Protein AF-A0A1I1H4X3-F1 (afdb_monomer_lite)

Secondary structure (DSSP, 8-state):
-HHHHHHTSPP-S-HHHHHHHHHHHHHHHSBTT-STT-TTSSBSS---S-TTT-HHHHHHHHHHHHHHHHHH-TTB-GGG-EEEEETTEEEEEEEBTT-SSEEEEEEEE-TTS-EEEEEPPHHHHHHHHTT-

InterPro domains:
  IPR007048 IraD/Gp25-like [PF04965] (17-89)

Foldseek 3Di:
DVLVVVVPDDDDDDPVLVVVQSQLLVQAQDDACPDPVHNHGHDPDNDPQPCVPDVPSQVVSLVSSLVNCVPPPVQWDSVQWDWDDFPSWIKIWTDGVPDPDIWMWIWHQDPVSRTHTHGDDPVVVVVRVVVD

Sequence (132 aa):
MPLLDRLNQPQNPPPLVQDIALNLERVLNTRRGVVPQDAGLGLIHRPAVNLATDALMADELLQAIKTQIAHYEPRLLSQSLQLEVAGEDIWLTARFQGQRQPLHWQLSYQTDNYLSVLPGDSSRLEKVTQHV

pLDDT: mean 77.17, std 11.95, range [43.19, 89.88]

Radius of gyration: 14.36 Å; chains: 1; bounding box: 33×33×34 Å

Structure (mmCIF, N/CA/C/O backbone):
data_AF-A0A1I1H4X3-F1
#
_entry.id   AF-A0A1I1H4X3-F1
#
loop_
_atom_site.group_PDB
_atom_site.id
_atom_site.type_symbol
_atom_site.label_atom_id
_atom_site.label_alt_id
_atom_site.label_comp_id
_atom_site.label_asym_id
_atom_site.label_entity_id
_atom_site.label_seq_id
_atom_site.pdbx_PDB_ins_code
_atom_site.Cartn_x
_atom_site.Cartn_y
_atom_site.Cartn_z
_atom_site.occupancy
_atom_site.B_iso_or_equiv
_atom_site.auth_seq_id
_atom_site.auth_comp_id
_atom_site.auth_asym_id
_atom_site.auth_atom_id
_atom_site.pdbx_PDB_model_num
ATOM 1 N N . MET A 1 1 ? -12.053 -0.812 -16.100 1.00 49.41 1 MET A N 1
ATOM 2 C CA . MET A 1 1 ? -10.740 -0.447 -15.514 1.00 49.41 1 MET A CA 1
ATOM 3 C C . MET A 1 1 ? -11.041 -0.062 -14.076 1.00 49.41 1 MET A C 1
ATOM 5 O O . MET A 1 1 ? -11.641 0.989 -13.886 1.00 49.41 1 MET A O 1
ATOM 9 N N . PRO A 1 2 ? -10.660 -0.873 -13.081 1.00 63.53 2 PRO A N 1
ATOM 10 C CA . PRO A 1 2 ? -11.252 -0.820 -11.739 1.00 63.53 2 PRO A CA 1
ATOM 11 C C . PRO A 1 2 ? -11.081 0.525 -11.005 1.00 63.53 2 PRO A C 1
ATOM 13 O O . PRO A 1 2 ? -11.979 0.931 -10.272 1.00 63.53 2 PRO A O 1
ATOM 16 N N . LEU A 1 3 ? -9.988 1.263 -11.252 1.00 61.09 3 LEU A N 1
ATOM 17 C CA . LEU A 1 3 ? -9.761 2.601 -10.679 1.00 61.09 3 LEU A CA 1
ATOM 18 C C . LEU A 1 3 ? -10.751 3.658 -11.187 1.00 61.09 3 LEU A C 1
ATOM 20 O O . LEU A 1 3 ? -11.291 4.432 -10.398 1.00 61.09 3 LEU A O 1
ATOM 24 N N . LEU A 1 4 ? -11.000 3.692 -12.501 1.00 59.16 4 LEU A N 1
ATOM 25 C CA . LEU A 1 4 ? -11.920 4.659 -13.115 1.00 59.16 4 LEU A CA 1
ATOM 26 C C . LEU A 1 4 ? -13.363 4.408 -12.665 1.00 59.16 4 LEU A C 1
ATOM 28 O O . LEU A 1 4 ? -14.120 5.352 -12.452 1.00 59.16 4 LEU A O 1
ATOM 32 N N . ASP A 1 5 ? -13.706 3.138 -12.452 1.00 58.56 5 ASP A N 1
ATOM 33 C CA . ASP A 1 5 ? -15.032 2.717 -12.004 1.00 58.56 5 ASP A CA 1
ATOM 34 C C . ASP A 1 5 ? -15.317 3.135 -10.544 1.00 58.56 5 ASP A C 1
ATOM 36 O O . ASP A 1 5 ? -16.478 3.299 -10.173 1.00 58.56 5 ASP A O 1
ATOM 40 N N . ARG A 1 6 ? -14.281 3.370 -9.719 1.00 61.09 6 ARG A N 1
ATOM 41 C CA . ARG A 1 6 ? -14.408 3.839 -8.323 1.00 61.09 6 ARG A CA 1
ATOM 42 C C . ARG A 1 6 ? -14.469 5.357 -8.172 1.00 61.09 6 ARG A C 1
ATOM 44 O O . ARG A 1 6 ? -15.113 5.836 -7.243 1.00 61.09 6 ARG A O 1
ATOM 51 N N . LEU A 1 7 ? -13.855 6.118 -9.080 1.00 58.94 7 LEU A N 1
ATOM 52 C CA . LEU A 1 7 ? -13.908 7.589 -9.059 1.00 58.94 7 LEU A CA 1
ATOM 53 C C . LEU A 1 7 ? -15.331 8.140 -9.271 1.00 58.94 7 LEU A C 1
ATOM 55 O O . LEU A 1 7 ? -15.615 9.259 -8.856 1.00 58.94 7 LEU A O 1
ATOM 59 N N . ASN A 1 8 ? -16.222 7.348 -9.876 1.00 51.69 8 ASN A N 1
ATOM 60 C CA . ASN A 1 8 ? -17.603 7.729 -10.187 1.00 51.69 8 ASN A CA 1
ATOM 61 C C . ASN A 1 8 ? -18.653 7.190 -9.194 1.00 51.69 8 ASN A C 1
ATOM 63 O O . ASN A 1 8 ? -19.848 7.374 -9.426 1.00 51.69 8 ASN A O 1
ATOM 67 N N . GLN A 1 9 ? -18.255 6.511 -8.110 1.00 54.84 9 GLN A N 1
ATOM 68 C CA . GLN A 1 9 ? -19.211 5.965 -7.137 1.00 54.84 9 GLN A CA 1
ATOM 69 C C . GLN A 1 9 ? -19.542 6.971 -6.022 1.00 54.84 9 GLN A C 1
ATOM 71 O O . GLN A 1 9 ? -18.655 7.700 -5.571 1.00 54.84 9 GLN A O 1
ATOM 76 N N . PRO A 1 10 ? -20.804 7.014 -5.543 1.00 48.88 10 PRO A N 1
ATOM 77 C CA . PRO A 1 10 ? -21.182 7.835 -4.397 1.00 48.88 10 PRO A CA 1
ATOM 78 C C . PRO A 1 10 ? -20.376 7.409 -3.160 1.00 48.88 10 PRO A C 1
ATOM 80 O O . PRO A 1 10 ? -20.452 6.266 -2.710 1.00 48.88 10 PRO A O 1
ATOM 83 N N . GLN A 1 11 ? -19.560 8.332 -2.649 1.00 51.41 11 GLN A N 1
ATOM 84 C CA . GLN A 1 11 ? -18.592 8.081 -1.583 1.00 51.41 11 GLN A CA 1
ATOM 85 C C . GLN A 1 11 ? -19.297 7.933 -0.228 1.00 51.41 11 GLN A C 1
ATOM 87 O O . GLN A 1 11 ? -19.950 8.866 0.230 1.00 51.41 11 GLN A O 1
ATOM 92 N N . ASN A 1 12 ? -19.147 6.774 0.418 1.00 56.97 12 ASN A N 1
ATOM 93 C CA . ASN A 1 12 ? -19.590 6.531 1.798 1.00 56.97 12 ASN A CA 1
ATOM 94 C C . ASN A 1 12 ? -18.477 6.248 2.844 1.00 56.97 12 ASN A C 1
ATOM 96 O O . ASN A 1 12 ? -18.815 5.982 3.995 1.00 56.97 12 ASN A O 1
ATOM 100 N N . PRO A 1 13 ? -17.168 6.334 2.528 1.00 58.50 13 PRO A N 1
ATOM 101 C CA . PRO A 1 13 ? -16.123 6.584 3.524 1.00 58.50 13 PRO A CA 1
ATOM 102 C C . PRO A 1 13 ? -15.674 8.061 3.526 1.00 58.50 13 PRO A C 1
ATOM 104 O O . PRO A 1 13 ? -15.916 8.779 2.553 1.00 58.50 13 PRO A O 1
ATOM 107 N N . PRO A 1 14 ? -14.998 8.543 4.594 1.00 65.25 14 PRO A N 1
ATOM 108 C CA . PRO A 1 14 ? -14.448 9.896 4.618 1.00 65.25 14 PRO A CA 1
ATOM 109 C C . PRO A 1 14 ? -13.535 10.114 3.400 1.00 65.25 14 PRO A C 1
ATOM 111 O O . PRO A 1 14 ? -12.699 9.240 3.140 1.00 65.25 14 PRO A O 1
ATOM 114 N N . PRO A 1 15 ? -13.618 11.262 2.697 1.00 74.31 15 PRO A N 1
ATOM 115 C CA . PRO A 1 15 ? -12.864 11.508 1.461 1.00 74.31 15 PRO A CA 1
ATOM 116 C C . PRO A 1 15 ? -11.369 11.195 1.593 1.00 74.31 15 PRO A C 1
ATOM 118 O O . PRO A 1 15 ? -10.773 10.559 0.734 1.00 74.31 15 PRO A O 1
ATOM 121 N N . LEU A 1 16 ? -10.789 11.518 2.752 1.00 79.44 16 LEU A N 1
ATOM 122 C CA . LEU A 1 16 ? -9.392 11.248 3.079 1.00 79.44 16 LEU A CA 1
ATOM 123 C C . LEU A 1 16 ? -9.013 9.756 3.035 1.00 79.44 16 LEU A C 1
ATOM 125 O O . LEU A 1 16 ? -7.937 9.414 2.553 1.00 79.44 16 LEU A O 1
ATOM 129 N N . VAL A 1 17 ? -9.869 8.865 3.546 1.00 81.31 17 VAL A N 1
ATOM 130 C CA . VAL A 1 17 ? -9.592 7.417 3.585 1.00 81.31 17 VAL A CA 1
ATOM 131 C C . VAL A 1 17 ? -9.614 6.841 2.174 1.00 81.31 17 VAL A C 1
ATOM 133 O O . VAL A 1 17 ? -8.778 6.000 1.837 1.00 81.31 17 VAL A O 1
ATOM 136 N N . GLN A 1 18 ? -10.542 7.330 1.348 1.00 82.38 18 GLN A N 1
ATOM 137 C CA . GLN A 1 18 ? -10.664 6.958 -0.056 1.00 82.38 18 GLN A CA 1
ATOM 138 C C . GLN A 1 18 ? -9.478 7.477 -0.879 1.00 82.38 18 GLN A C 1
ATOM 140 O O . GLN A 1 18 ? -8.899 6.717 -1.652 1.00 82.38 18 GLN A O 1
ATOM 145 N N . ASP A 1 19 ? -9.079 8.733 -0.681 1.00 83.62 19 ASP A N 1
ATOM 146 C CA . ASP A 1 19 ? -7.948 9.346 -1.385 1.00 83.62 19 ASP A CA 1
ATOM 147 C C . ASP A 1 19 ? -6.639 8.608 -1.096 1.00 83.62 19 ASP A C 1
ATOM 149 O O . ASP A 1 19 ? -5.861 8.316 -2.006 1.00 83.62 19 ASP A O 1
ATOM 153 N N . ILE A 1 20 ? -6.406 8.266 0.174 1.00 84.31 20 ILE A N 1
ATOM 154 C CA . ILE A 1 20 ? -5.239 7.482 0.580 1.00 84.31 20 ILE A CA 1
ATOM 155 C C . ILE A 1 20 ? -5.311 6.076 -0.024 1.00 84.31 20 ILE A C 1
ATOM 157 O O . ILE A 1 20 ? -4.314 5.612 -0.568 1.00 84.31 20 ILE A O 1
ATOM 161 N N . ALA A 1 21 ? -6.478 5.421 -0.004 1.00 86.00 21 ALA A N 1
ATOM 162 C CA . ALA A 1 21 ? -6.656 4.106 -0.622 1.00 86.00 21 ALA A CA 1
ATOM 163 C C . ALA A 1 21 ? -6.289 4.126 -2.115 1.00 86.00 21 ALA A C 1
ATOM 165 O O . ALA A 1 21 ? -5.533 3.275 -2.575 1.00 86.00 21 ALA A O 1
ATOM 166 N N . LEU A 1 22 ? -6.753 5.137 -2.856 1.00 86.75 22 LEU A N 1
ATOM 167 C CA . LEU A 1 22 ? -6.431 5.309 -4.275 1.00 86.75 22 LEU A CA 1
ATOM 168 C C . LEU A 1 22 ? -4.936 5.562 -4.502 1.00 86.75 22 LEU A C 1
ATOM 170 O O . LEU A 1 22 ? -4.356 5.017 -5.443 1.00 86.75 22 LEU A O 1
ATOM 174 N N . ASN A 1 23 ? -4.294 6.367 -3.650 1.00 85.88 23 ASN A N 1
ATOM 175 C CA . ASN A 1 23 ? -2.858 6.613 -3.762 1.00 85.88 23 ASN A CA 1
ATOM 176 C C . ASN A 1 23 ? -2.049 5.337 -3.483 1.00 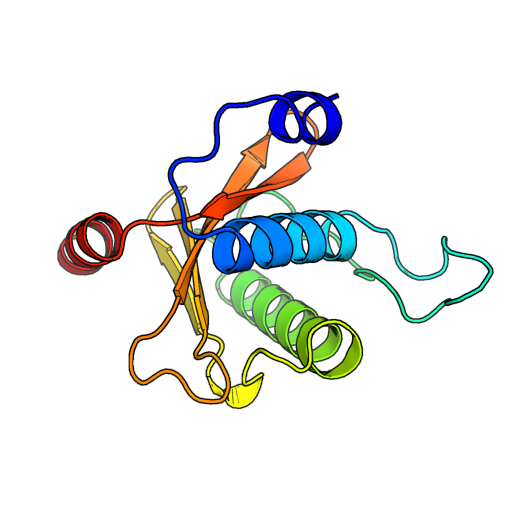85.88 23 ASN A C 1
ATOM 178 O O . ASN A 1 23 ? -1.140 5.017 -4.248 1.00 85.88 23 ASN A O 1
ATOM 182 N N . LEU A 1 24 ? -2.419 4.575 -2.449 1.00 85.81 24 LEU A N 1
ATOM 183 C CA . LEU A 1 24 ? -1.822 3.274 -2.144 1.00 85.81 24 LEU A CA 1
ATOM 184 C C . LEU A 1 24 ? -2.009 2.299 -3.305 1.00 85.81 24 LEU A C 1
ATOM 186 O O . LEU A 1 24 ? -1.034 1.738 -3.789 1.00 85.81 24 LEU A O 1
ATOM 190 N N . GLU A 1 25 ? -3.230 2.153 -3.817 1.00 88.56 25 GLU A N 1
ATOM 191 C CA . GLU A 1 25 ? -3.528 1.299 -4.969 1.00 88.56 25 GLU A CA 1
ATOM 192 C C . GLU A 1 25 ? -2.658 1.677 -6.178 1.00 88.56 25 GLU A C 1
ATOM 194 O O . GLU A 1 25 ? -2.037 0.814 -6.800 1.00 88.56 25 GLU A O 1
ATOM 199 N N . ARG A 1 26 ? -2.512 2.972 -6.471 1.00 87.50 26 ARG A N 1
ATOM 200 C CA . ARG A 1 26 ? -1.638 3.448 -7.549 1.00 87.50 26 ARG A CA 1
ATOM 201 C C . ARG A 1 26 ? -0.174 3.086 -7.304 1.00 87.50 26 ARG A C 1
ATOM 203 O O . ARG A 1 26 ? 0.471 2.542 -8.197 1.00 87.50 26 ARG A O 1
ATOM 210 N N . VAL A 1 27 ? 0.357 3.389 -6.123 1.00 86.44 27 VAL A N 1
ATOM 211 C CA . VAL A 1 27 ? 1.761 3.143 -5.763 1.00 86.44 27 VAL A CA 1
ATOM 212 C C . VAL A 1 27 ? 2.080 1.650 -5.826 1.00 86.44 27 VAL A C 1
ATOM 214 O O . VAL A 1 27 ? 3.047 1.258 -6.471 1.00 86.44 27 VAL A O 1
ATOM 217 N N . LEU A 1 28 ? 1.249 0.805 -5.216 1.00 85.12 28 LEU A N 1
ATOM 218 C CA . LEU A 1 28 ? 1.514 -0.630 -5.096 1.00 85.12 28 LEU A CA 1
ATOM 219 C C . LEU A 1 28 ? 1.394 -1.373 -6.429 1.00 85.12 28 LEU A C 1
ATOM 221 O O . LEU A 1 28 ? 2.111 -2.345 -6.660 1.00 85.12 28 LEU A O 1
ATOM 225 N N . ASN A 1 29 ? 0.546 -0.890 -7.339 1.00 86.25 29 ASN A N 1
ATOM 226 C CA . ASN A 1 29 ? 0.430 -1.460 -8.681 1.00 86.25 29 ASN A CA 1
ATOM 227 C C . ASN A 1 29 ? 1.415 -0.856 -9.694 1.00 86.25 29 ASN A C 1
ATOM 229 O O . ASN A 1 29 ? 1.570 -1.398 -10.792 1.00 86.25 29 ASN A O 1
ATOM 233 N N . THR A 1 30 ? 2.100 0.239 -9.355 1.00 88.12 30 THR A N 1
ATOM 234 C CA . THR A 1 30 ? 3.113 0.837 -10.230 1.00 88.12 30 THR A CA 1
ATOM 235 C C . THR A 1 30 ? 4.407 0.035 -10.146 1.00 88.12 30 THR A C 1
ATOM 237 O O . THR A 1 30 ? 4.947 -0.204 -9.066 1.00 88.12 30 THR A O 1
ATOM 240 N N . ARG A 1 31 ? 4.941 -0.369 -11.303 1.00 86.56 31 ARG A N 1
ATOM 241 C CA . ARG A 1 31 ? 6.266 -0.990 -11.374 1.00 86.56 31 ARG A CA 1
ATOM 242 C C . ARG A 1 31 ? 7.340 0.086 -11.228 1.00 86.56 31 ARG A C 1
ATOM 244 O O . ARG A 1 31 ? 7.350 1.055 -11.991 1.00 86.56 31 ARG A O 1
ATOM 251 N N . ARG A 1 32 ? 8.274 -0.123 -10.299 1.00 85.56 32 ARG A N 1
ATOM 252 C CA . ARG A 1 32 ? 9.379 0.814 -10.070 1.00 85.56 32 ARG A CA 1
ATOM 253 C C . ARG A 1 32 ? 10.202 1.058 -11.337 1.00 85.56 32 ARG A C 1
ATOM 255 O O . ARG A 1 32 ? 10.492 0.122 -12.082 1.00 85.56 32 ARG A O 1
ATOM 262 N N . GLY A 1 33 ? 10.569 2.319 -11.572 1.00 85.62 33 GLY A N 1
ATOM 263 C CA . GLY A 1 33 ? 11.355 2.751 -12.734 1.00 85.62 33 GLY A CA 1
ATOM 264 C C . GLY A 1 33 ? 10.555 2.976 -14.023 1.00 85.62 33 GLY A C 1
ATOM 265 O O . GLY A 1 33 ? 11.135 3.404 -15.015 1.00 85.62 33 GLY A O 1
ATOM 266 N N . VAL A 1 34 ? 9.241 2.715 -14.032 1.00 88.00 34 VAL A N 1
ATOM 267 C CA . VAL A 1 34 ? 8.389 2.945 -15.217 1.00 88.00 34 VAL A CA 1
ATOM 268 C C . VAL A 1 34 ? 7.951 4.405 -15.341 1.00 88.00 34 VAL A C 1
ATOM 270 O O . VAL A 1 34 ? 7.663 4.862 -16.444 1.00 88.00 34 VAL A O 1
ATOM 273 N N . VAL A 1 35 ? 7.910 5.153 -14.236 1.00 87.12 35 VAL A N 1
ATOM 274 C CA . VAL A 1 35 ? 7.510 6.564 -14.244 1.00 87.12 35 VAL A CA 1
ATOM 275 C C . VAL A 1 35 ? 8.727 7.437 -14.580 1.00 87.12 35 VAL A C 1
ATOM 277 O O . VAL A 1 35 ? 9.649 7.517 -13.772 1.00 87.12 35 VAL A O 1
ATOM 280 N N . PRO A 1 36 ? 8.765 8.119 -15.745 1.00 84.56 36 PRO A N 1
ATOM 281 C CA . PRO A 1 36 ? 9.981 8.797 -16.215 1.00 84.56 36 PRO A CA 1
ATOM 282 C C . PRO A 1 36 ? 10.436 9.955 -15.324 1.00 84.56 36 PRO A C 1
ATOM 284 O O . PRO A 1 36 ? 11.622 10.254 -15.247 1.00 84.56 36 PRO A O 1
ATOM 287 N N . GLN A 1 37 ? 9.482 10.619 -14.671 1.00 88.81 37 GLN A N 1
ATOM 288 C CA . GLN A 1 37 ? 9.744 11.757 -13.788 1.00 88.81 37 GLN A CA 1
ATOM 289 C C . GLN A 1 37 ? 10.132 11.319 -12.370 1.00 88.81 37 GLN A C 1
ATOM 291 O O . GLN A 1 37 ? 10.641 12.131 -11.606 1.00 88.81 37 GLN A O 1
ATOM 296 N N . ASP A 1 38 ? 9.898 10.050 -12.024 1.00 85.50 38 ASP A N 1
ATOM 297 C CA . ASP A 1 38 ? 10.185 9.507 -10.703 1.00 85.50 38 ASP A CA 1
ATOM 298 C C . ASP A 1 38 ? 10.461 7.997 -10.768 1.00 85.50 38 ASP A C 1
ATOM 300 O O . ASP A 1 38 ? 9.562 7.156 -10.707 1.00 85.50 38 ASP A O 1
ATOM 304 N N . ALA A 1 39 ? 11.743 7.648 -10.854 1.00 84.44 39 ALA A N 1
ATOM 305 C CA . ALA A 1 39 ? 12.183 6.257 -10.873 1.00 84.44 39 ALA A CA 1
ATOM 306 C C . ALA A 1 39 ? 12.044 5.547 -9.507 1.00 84.44 39 ALA A C 1
ATOM 308 O O . ALA A 1 39 ? 12.201 4.324 -9.432 1.00 84.44 39 ALA A O 1
ATOM 309 N N . GLY A 1 40 ? 11.789 6.290 -8.423 1.00 84.25 40 GLY A N 1
ATOM 310 C CA . GLY A 1 40 ? 11.595 5.760 -7.073 1.00 84.25 40 GLY A CA 1
ATOM 311 C C . GLY A 1 40 ? 10.188 5.217 -6.824 1.00 84.25 40 GLY A C 1
ATOM 312 O O . GLY A 1 40 ? 10.022 4.330 -5.980 1.00 84.25 40 GLY A O 1
ATOM 313 N N . LEU A 1 41 ? 9.208 5.702 -7.588 1.00 85.81 41 LEU A N 1
ATOM 314 C CA . LEU A 1 41 ? 7.800 5.382 -7.405 1.00 85.81 41 LEU A CA 1
ATOM 315 C C . LEU A 1 41 ? 7.491 3.930 -7.774 1.00 85.81 41 LEU A C 1
ATOM 317 O O . LEU A 1 41 ? 7.774 3.483 -8.887 1.00 85.81 41 LEU A O 1
ATOM 321 N N . GLY A 1 42 ? 6.824 3.233 -6.858 1.00 85.19 42 GLY A N 1
ATOM 322 C CA . GLY A 1 42 ? 6.292 1.895 -7.072 1.00 85.19 42 GLY A CA 1
ATOM 323 C C . GLY A 1 42 ? 7.138 0.770 -6.482 1.00 85.19 42 GLY A C 1
ATOM 324 O O . GLY A 1 42 ? 8.179 0.982 -5.855 1.00 85.19 42 GLY A O 1
ATOM 325 N N . LEU A 1 43 ? 6.672 -0.463 -6.675 1.00 82.88 43 LEU A N 1
ATOM 326 C CA . LEU A 1 43 ? 7.299 -1.660 -6.115 1.00 82.88 43 LEU A CA 1
ATOM 327 C C . LEU A 1 43 ? 8.261 -2.312 -7.117 1.00 82.88 43 LEU A C 1
ATOM 329 O O . LEU A 1 43 ? 8.000 -2.349 -8.323 1.00 82.88 43 LEU A O 1
ATOM 333 N N . ILE A 1 44 ? 9.390 -2.833 -6.615 1.00 76.69 44 ILE A N 1
ATOM 334 C CA . ILE A 1 44 ? 10.350 -3.604 -7.430 1.00 76.69 44 ILE A CA 1
ATOM 335 C C . ILE A 1 44 ? 9.758 -4.975 -7.768 1.00 76.69 44 ILE A C 1
ATOM 337 O O . ILE A 1 44 ? 9.740 -5.380 -8.931 1.00 76.69 44 ILE A O 1
ATOM 341 N N . HIS A 1 45 ? 9.235 -5.657 -6.751 1.00 69.06 45 HIS A N 1
ATOM 342 C CA . HIS A 1 45 ? 8.536 -6.926 -6.875 1.00 69.06 45 HIS A CA 1
ATOM 343 C C . HIS A 1 45 ? 7.078 -6.711 -6.487 1.00 69.06 45 HIS A C 1
ATOM 345 O O . HIS A 1 45 ? 6.793 -6.155 -5.429 1.00 69.06 45 HIS A O 1
ATOM 351 N N . ARG A 1 46 ? 6.155 -7.129 -7.358 1.00 68.00 46 ARG A N 1
ATOM 352 C CA . ARG A 1 46 ? 4.751 -7.285 -6.978 1.00 68.00 46 ARG A CA 1
ATOM 353 C C . ARG A 1 46 ? 4.648 -8.645 -6.292 1.00 68.00 46 ARG A C 1
ATOM 355 O O . ARG A 1 46 ? 4.922 -9.636 -6.974 1.00 68.00 46 ARG A O 1
ATOM 362 N N . PRO A 1 47 ? 4.344 -8.713 -4.988 1.00 62.44 47 PRO A N 1
ATOM 363 C CA . PRO A 1 47 ? 4.180 -10.000 -4.340 1.00 62.44 47 PRO A CA 1
ATOM 364 C C . PRO A 1 47 ? 3.044 -10.755 -5.032 1.00 62.44 47 PRO A C 1
ATOM 366 O O . PRO A 1 47 ? 1.992 -10.189 -5.326 1.00 62.44 47 PRO A O 1
ATOM 369 N N . ALA A 1 48 ? 3.298 -12.015 -5.376 1.00 62.16 48 ALA A N 1
ATOM 370 C CA . ALA A 1 48 ? 2.271 -12.902 -5.897 1.00 62.16 48 ALA A CA 1
ATOM 371 C C . ALA A 1 48 ? 1.349 -13.364 -4.755 1.00 62.16 48 ALA A C 1
ATOM 373 O O . ALA A 1 48 ? 1.712 -13.301 -3.583 1.00 62.16 48 ALA A O 1
ATOM 374 N N . VAL A 1 49 ? 0.165 -13.840 -5.139 1.00 58.38 49 VAL A N 1
ATOM 375 C CA . VAL A 1 49 ? -1.099 -14.025 -4.392 1.00 58.38 49 VAL A CA 1
ATOM 376 C C . VAL A 1 49 ? -1.037 -14.826 -3.067 1.00 58.38 49 VAL A C 1
ATOM 378 O O . VAL A 1 49 ? -2.041 -14.926 -2.379 1.00 58.38 49 VAL A O 1
ATOM 381 N N . ASN A 1 50 ? 0.114 -15.327 -2.613 1.00 64.75 50 ASN A N 1
ATOM 382 C CA . ASN A 1 50 ? 0.208 -16.247 -1.468 1.00 64.75 50 ASN A CA 1
ATOM 383 C C . ASN A 1 50 ? 0.796 -15.639 -0.179 1.00 64.75 50 ASN A C 1
ATOM 385 O O . ASN A 1 50 ? 1.571 -16.282 0.530 1.00 64.75 50 ASN A O 1
ATOM 389 N N . LEU A 1 51 ? 0.384 -14.415 0.168 1.00 68.12 51 LEU A N 1
ATOM 390 C CA . LEU A 1 51 ? 0.797 -13.762 1.423 1.00 68.12 51 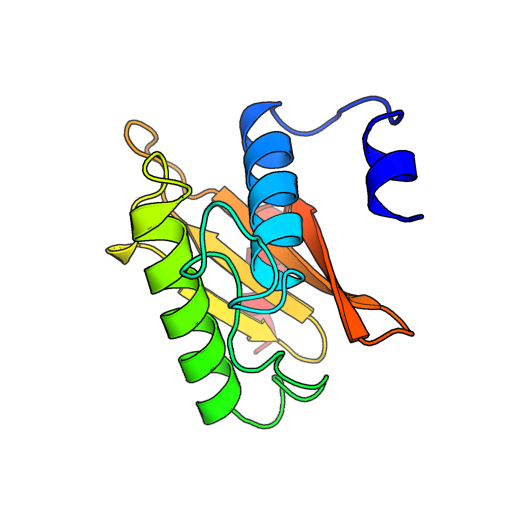LEU A CA 1
ATOM 391 C C . LEU A 1 51 ? 0.348 -14.524 2.684 1.00 68.12 51 LEU A C 1
ATOM 393 O O . LEU A 1 51 ? 0.988 -14.415 3.721 1.00 68.12 51 LEU A O 1
ATOM 397 N N . ALA A 1 52 ? -0.721 -15.320 2.592 1.00 64.69 52 ALA A N 1
ATOM 398 C CA . ALA A 1 52 ? -1.238 -16.132 3.697 1.00 64.69 52 ALA A CA 1
ATOM 399 C C . ALA A 1 52 ? -0.291 -17.263 4.122 1.00 64.69 52 ALA A C 1
ATOM 401 O O . ALA A 1 52 ? -0.279 -17.678 5.278 1.00 64.69 52 ALA A O 1
ATOM 402 N N . THR A 1 53 ? 0.489 -17.782 3.174 1.00 67.69 53 THR A N 1
ATOM 403 C CA . THR A 1 53 ? 1.390 -18.922 3.384 1.00 67.69 53 THR A CA 1
ATOM 404 C C . THR A 1 53 ? 2.847 -18.510 3.553 1.00 67.69 53 THR A C 1
ATOM 406 O O . THR A 1 53 ? 3.648 -19.316 4.020 1.00 67.69 53 THR A O 1
ATOM 409 N N . ASP A 1 54 ? 3.196 -17.279 3.175 1.00 76.38 54 ASP A N 1
ATOM 410 C CA . ASP A 1 54 ? 4.566 -16.774 3.196 1.00 76.38 54 ASP A CA 1
ATOM 411 C C . ASP A 1 54 ? 4.660 -15.481 4.019 1.00 76.38 54 ASP A C 1
ATOM 413 O O . ASP A 1 54 ? 4.484 -14.364 3.524 1.00 76.38 54 ASP A O 1
ATOM 417 N N . ALA A 1 55 ? 4.950 -15.654 5.311 1.00 75.44 55 ALA A N 1
ATO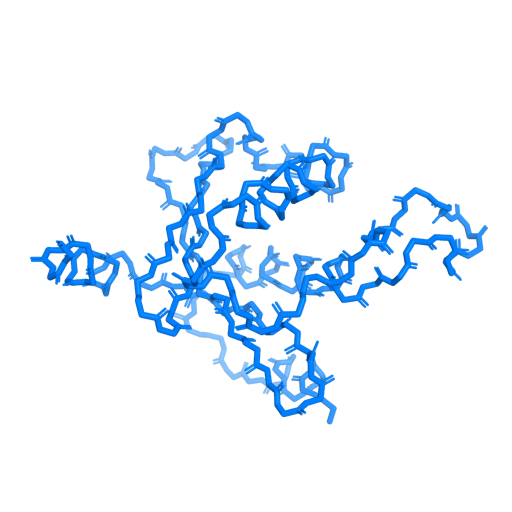M 418 C CA . ALA A 1 55 ? 5.131 -14.551 6.249 1.00 75.44 55 ALA A CA 1
ATOM 419 C C . ALA A 1 55 ? 6.305 -13.633 5.863 1.00 75.44 55 ALA A C 1
ATOM 421 O O . ALA A 1 55 ? 6.252 -12.431 6.118 1.00 75.44 55 ALA A O 1
ATOM 422 N N . LEU A 1 56 ? 7.342 -14.171 5.208 1.00 79.19 56 LEU A N 1
ATOM 423 C CA . LEU A 1 56 ? 8.492 -13.384 4.771 1.00 79.19 56 LEU A CA 1
ATOM 424 C C . LEU A 1 56 ? 8.094 -12.443 3.626 1.00 79.19 56 LEU A C 1
ATOM 426 O O . LEU A 1 56 ? 8.442 -11.264 3.654 1.00 79.19 56 LEU A O 1
ATOM 430 N N . MET A 1 57 ? 7.278 -12.913 2.677 1.00 79.94 57 MET A N 1
ATOM 431 C CA . MET A 1 57 ? 6.710 -12.051 1.632 1.00 79.94 57 MET A CA 1
ATOM 432 C C . MET A 1 57 ? 5.763 -10.979 2.191 1.00 79.94 57 MET A C 1
ATOM 434 O O . MET A 1 57 ? 5.733 -9.860 1.671 1.00 79.94 57 MET A O 1
ATOM 438 N N . ALA A 1 58 ? 4.992 -11.291 3.236 1.00 79.62 58 ALA A N 1
ATOM 439 C CA . ALA A 1 58 ? 4.133 -10.312 3.905 1.00 79.62 58 ALA A CA 1
ATOM 440 C C . ALA A 1 58 ? 4.956 -9.191 4.565 1.00 79.62 58 ALA A C 1
ATOM 442 O O . ALA A 1 58 ? 4.639 -8.008 4.397 1.00 79.62 58 ALA A O 1
ATOM 443 N N . ASP A 1 59 ? 6.056 -9.543 5.233 1.00 82.69 59 ASP A N 1
ATOM 444 C CA . ASP A 1 59 ? 6.987 -8.575 5.814 1.00 82.69 59 ASP A CA 1
ATOM 445 C C . ASP A 1 59 ? 7.689 -7.731 4.743 1.00 82.69 59 ASP A C 1
ATOM 447 O O . ASP A 1 59 ? 7.780 -6.507 4.880 1.00 82.69 59 ASP A O 1
ATOM 451 N N . GLU A 1 60 ? 8.138 -8.341 3.644 1.00 83.06 60 GLU A N 1
ATOM 452 C CA . GLU A 1 60 ? 8.727 -7.616 2.513 1.00 83.06 60 GLU A CA 1
ATOM 453 C C . GLU A 1 60 ? 7.740 -6.612 1.905 1.00 83.06 60 GLU A C 1
ATOM 455 O O . GLU A 1 60 ? 8.102 -5.456 1.654 1.00 83.06 60 GLU A O 1
ATOM 460 N N . LEU A 1 61 ? 6.477 -7.014 1.721 1.00 83.31 61 LEU A N 1
ATOM 461 C CA . LEU A 1 61 ? 5.424 -6.119 1.252 1.00 83.31 61 LEU A CA 1
ATOM 462 C C . LEU A 1 61 ? 5.210 -4.962 2.232 1.00 83.31 61 LEU A C 1
ATOM 464 O O . LEU A 1 61 ? 5.164 -3.807 1.806 1.00 83.31 61 LEU A O 1
ATOM 468 N N . LEU A 1 62 ? 5.121 -5.238 3.535 1.00 87.50 62 LEU A N 1
ATOM 469 C CA . LEU A 1 62 ? 4.969 -4.202 4.556 1.00 87.50 62 LEU A CA 1
ATOM 470 C C . LEU A 1 62 ? 6.146 -3.217 4.540 1.00 87.50 62 LEU A C 1
ATOM 472 O O . LEU A 1 62 ? 5.928 -2.007 4.621 1.00 87.50 62 LEU A O 1
ATOM 476 N N . GLN A 1 63 ? 7.385 -3.6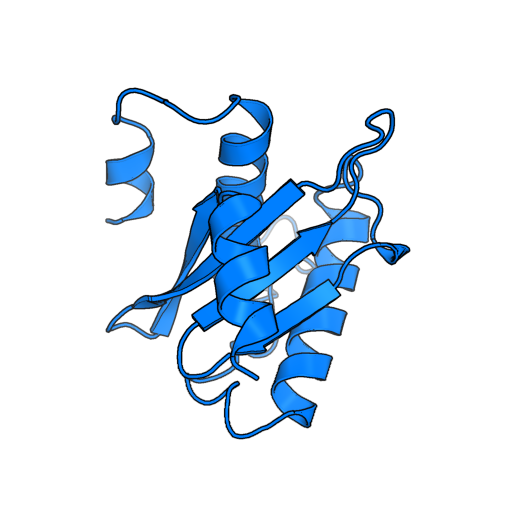92 4.403 1.00 86.50 63 GLN A N 1
ATOM 477 C CA . GLN A 1 63 ? 8.563 -2.821 4.309 1.00 86.50 63 GLN A CA 1
ATOM 478 C C . GLN A 1 63 ? 8.556 -1.972 3.037 1.00 86.50 63 GLN A C 1
ATOM 480 O O . GLN A 1 63 ? 8.890 -0.781 3.068 1.00 86.50 63 GLN A O 1
ATOM 485 N N . ALA A 1 64 ? 8.122 -2.546 1.917 1.00 84.12 64 ALA A N 1
ATOM 486 C CA . ALA A 1 64 ? 8.011 -1.811 0.670 1.00 84.12 64 ALA A CA 1
ATOM 487 C C . ALA A 1 64 ? 6.903 -0.744 0.746 1.00 84.12 64 ALA A C 1
ATOM 489 O O . ALA A 1 64 ? 7.144 0.411 0.390 1.00 84.12 64 ALA A O 1
ATOM 490 N N . ILE A 1 65 ? 5.739 -1.086 1.311 1.00 86.56 65 ILE A N 1
ATOM 491 C CA . ILE A 1 65 ? 4.646 -0.150 1.612 1.00 86.56 65 ILE A CA 1
ATOM 492 C C . ILE A 1 65 ? 5.146 0.978 2.524 1.00 86.56 65 ILE A C 1
ATOM 494 O O . ILE A 1 65 ? 4.950 2.148 2.206 1.00 86.56 65 ILE A O 1
ATOM 498 N N . LYS A 1 66 ? 5.835 0.654 3.627 1.00 89.38 66 LYS A N 1
ATOM 499 C CA . LYS A 1 66 ? 6.407 1.636 4.567 1.00 89.38 66 LYS A CA 1
ATOM 500 C C . LYS A 1 66 ? 7.330 2.624 3.872 1.00 89.38 66 LYS A C 1
ATOM 502 O O . LYS A 1 66 ? 7.202 3.829 4.083 1.00 89.38 66 LYS A O 1
ATOM 507 N N . THR A 1 67 ? 8.227 2.114 3.033 1.00 87.38 67 THR A N 1
ATOM 508 C CA . THR A 1 67 ? 9.172 2.933 2.265 1.00 87.38 67 THR A CA 1
ATOM 509 C C . THR A 1 67 ? 8.438 3.898 1.340 1.00 87.38 67 THR A C 1
ATOM 511 O O . THR A 1 67 ? 8.738 5.090 1.323 1.00 87.38 67 THR A O 1
ATOM 514 N N . GLN A 1 68 ? 7.448 3.398 0.600 1.00 86.31 68 GLN A N 1
ATOM 515 C CA . GLN A 1 68 ? 6.693 4.217 -0.339 1.00 86.31 68 GLN A CA 1
ATOM 516 C C . GLN A 1 68 ? 5.806 5.244 0.378 1.00 86.31 68 GLN A C 1
ATOM 518 O O . GLN A 1 68 ? 5.788 6.404 -0.014 1.00 86.31 68 GLN A O 1
ATOM 523 N N . ILE A 1 69 ? 5.125 4.865 1.462 1.00 85.62 69 ILE A N 1
ATOM 524 C CA . ILE A 1 69 ? 4.286 5.781 2.250 1.00 85.62 69 ILE A CA 1
ATOM 525 C C . ILE A 1 69 ? 5.123 6.895 2.875 1.00 85.62 69 ILE A C 1
ATOM 527 O O . ILE A 1 69 ? 4.729 8.056 2.815 1.00 85.62 69 ILE A O 1
ATOM 531 N N . ALA A 1 70 ? 6.300 6.571 3.419 1.00 86.50 70 ALA A N 1
ATOM 532 C CA . ALA A 1 70 ? 7.191 7.574 3.995 1.00 86.50 70 ALA A CA 1
ATOM 533 C C . ALA A 1 70 ? 7.585 8.673 2.988 1.00 86.50 70 ALA A C 1
ATOM 535 O O . ALA A 1 70 ? 7.864 9.795 3.403 1.00 86.50 70 ALA A O 1
ATOM 536 N N . HIS A 1 71 ? 7.602 8.358 1.689 1.00 86.06 71 HIS A N 1
ATOM 537 C CA . HIS A 1 71 ? 7.982 9.292 0.630 1.00 86.06 71 HIS A CA 1
ATOM 538 C C . HIS A 1 71 ? 6.779 9.958 -0.058 1.00 86.06 71 HIS A C 1
ATOM 540 O O . HIS A 1 71 ? 6.802 11.158 -0.319 1.00 86.06 71 HIS A O 1
ATOM 546 N N . TYR A 1 72 ? 5.723 9.191 -0.339 1.00 85.94 72 TYR A N 1
ATOM 547 C CA . TYR A 1 72 ? 4.619 9.591 -1.220 1.00 85.94 72 TYR A CA 1
ATOM 548 C C . TYR A 1 72 ? 3.286 9.818 -0.503 1.00 85.94 72 TYR A C 1
ATOM 550 O O . TYR A 1 72 ? 2.324 10.255 -1.135 1.00 85.94 72 TYR A O 1
ATOM 558 N N . GLU A 1 73 ? 3.206 9.529 0.797 1.00 86.00 73 GLU A N 1
ATOM 559 C CA . GLU A 1 73 ? 2.000 9.722 1.603 1.00 86.00 73 GLU A CA 1
ATOM 560 C C . GLU A 1 73 ? 2.353 10.156 3.047 1.00 86.00 73 GLU A C 1
ATOM 562 O O . GLU A 1 73 ? 2.046 9.454 4.013 1.00 86.00 73 GLU A O 1
ATOM 567 N N . PRO A 1 74 ? 2.997 11.331 3.230 1.00 83.94 74 PRO A N 1
ATOM 568 C CA . PRO A 1 74 ? 3.552 11.774 4.519 1.00 83.94 74 PRO A CA 1
ATOM 569 C C . PRO A 1 74 ? 2.491 12.057 5.590 1.00 83.94 74 PRO A C 1
ATOM 571 O O . PRO A 1 74 ? 2.816 12.238 6.764 1.00 83.94 74 PRO A O 1
ATOM 574 N N . ARG A 1 75 ? 1.213 12.105 5.198 1.00 86.31 75 ARG A N 1
ATOM 575 C CA . ARG A 1 75 ? 0.091 12.258 6.126 1.00 86.31 75 ARG A CA 1
ATOM 576 C C . ARG A 1 75 ? -0.080 11.023 7.023 1.00 86.31 75 ARG A C 1
ATOM 578 O O . ARG A 1 75 ? -0.622 11.130 8.125 1.00 86.31 75 ARG A O 1
ATOM 585 N N . LEU A 1 76 ? 0.388 9.858 6.567 1.00 85.81 76 LEU A N 1
ATOM 586 C CA . LEU A 1 76 ? 0.423 8.629 7.350 1.00 85.81 76 LEU A CA 1
ATOM 587 C C . LEU A 1 76 ? 1.733 8.506 8.126 1.00 85.81 76 LEU A C 1
ATOM 589 O O . LEU A 1 76 ? 2.826 8.739 7.613 1.00 85.81 76 LEU A O 1
ATOM 593 N N . LEU A 1 77 ? 1.630 8.058 9.374 1.00 85.88 77 LEU A N 1
ATOM 594 C CA . LEU A 1 77 ? 2.791 7.725 10.186 1.00 85.88 77 LEU A CA 1
ATOM 595 C C . LEU A 1 77 ? 3.338 6.365 9.747 1.00 85.88 77 LEU A C 1
ATOM 597 O O . LEU A 1 77 ? 2.812 5.324 10.142 1.00 85.88 77 LEU A O 1
ATOM 601 N N . SER A 1 78 ? 4.421 6.359 8.970 1.00 82.31 78 SER A N 1
ATOM 602 C CA . SER A 1 78 ? 5.003 5.126 8.418 1.00 82.31 78 SER A CA 1
ATOM 603 C C . SER A 1 78 ? 5.376 4.085 9.488 1.00 82.31 78 SER A C 1
ATOM 605 O O . SER A 1 78 ? 5.200 2.885 9.295 1.00 82.31 78 SER A O 1
ATOM 607 N N . GLN A 1 79 ? 5.819 4.532 10.665 1.00 83.19 79 GLN A N 1
ATOM 608 C CA . GLN A 1 79 ? 6.147 3.655 11.798 1.00 83.19 79 GLN A CA 1
ATOM 609 C C . GLN A 1 79 ? 4.925 2.942 12.393 1.00 83.19 79 GLN A C 1
ATOM 611 O O . GLN A 1 79 ? 5.073 1.913 13.043 1.00 83.19 79 GLN A O 1
ATOM 616 N N . SER A 1 80 ? 3.725 3.478 12.169 1.00 86.69 80 SER A N 1
ATOM 617 C CA . SER A 1 80 ? 2.473 2.903 12.664 1.00 86.69 80 SER A CA 1
ATOM 618 C C . SER A 1 80 ? 1.828 1.903 11.704 1.00 86.69 80 SER A C 1
ATOM 620 O O . SER A 1 80 ? 0.781 1.357 12.033 1.00 86.69 80 SER A O 1
ATOM 622 N N . LEU A 1 81 ? 2.427 1.681 10.527 1.00 88.62 81 LEU A N 1
ATOM 623 C CA . LEU A 1 81 ? 1.923 0.722 9.551 1.00 88.62 81 LEU A CA 1
ATOM 624 C C . LEU A 1 81 ? 2.058 -0.707 10.069 1.00 88.62 81 LEU A C 1
ATOM 626 O O . LEU 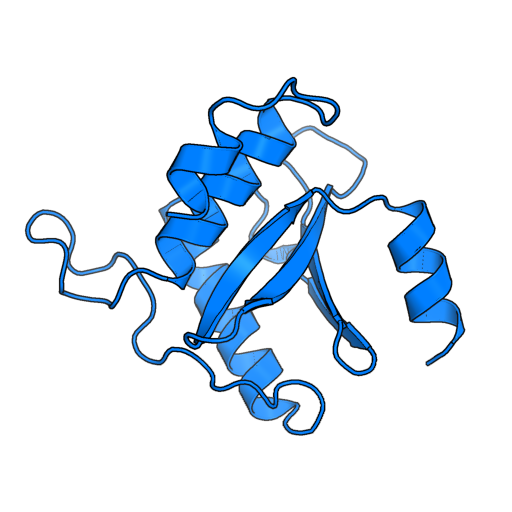A 1 81 ? 3.162 -1.157 10.406 1.00 88.62 81 LEU A O 1
ATOM 630 N N . GLN A 1 82 ? 0.937 -1.412 10.047 1.00 89.62 82 GLN A N 1
ATOM 631 C CA . GLN A 1 82 ? 0.811 -2.825 10.366 1.00 89.62 82 GLN A CA 1
ATOM 632 C C . GLN A 1 82 ? 0.086 -3.521 9.220 1.00 89.62 82 GLN A C 1
ATOM 634 O O . GLN A 1 82 ? -0.885 -2.981 8.689 1.00 89.62 82 GLN A O 1
ATOM 639 N N . LEU A 1 83 ? 0.589 -4.689 8.833 1.00 87.81 83 LEU A N 1
ATOM 640 C CA . LEU A 1 83 ? -0.048 -5.577 7.871 1.00 87.81 83 LEU A CA 1
ATOM 641 C C . LEU A 1 83 ? -0.498 -6.819 8.633 1.00 87.81 83 LEU A C 1
ATOM 643 O O . LEU A 1 83 ? 0.311 -7.438 9.321 1.00 87.81 83 LEU A O 1
ATOM 647 N N . GLU A 1 84 ? -1.766 -7.166 8.509 1.00 86.75 84 GLU A N 1
ATOM 648 C CA . GLU A 1 84 ? -2.350 -8.367 9.088 1.00 86.75 84 GLU A CA 1
ATOM 649 C C . GLU A 1 84 ? -2.878 -9.233 7.952 1.00 86.75 84 GLU A C 1
ATOM 651 O O . GLU A 1 84 ? -3.511 -8.735 7.022 1.00 86.75 84 GLU A O 1
ATOM 656 N N . VAL A 1 85 ? -2.593 -10.529 8.005 1.00 83.25 85 VAL A N 1
ATOM 657 C CA . VAL A 1 85 ? -3.043 -11.490 6.997 1.00 83.25 85 VAL A CA 1
ATOM 658 C C . VAL A 1 85 ? -3.880 -12.543 7.704 1.00 83.25 85 VAL A C 1
ATOM 660 O O . VAL A 1 85 ? -3.411 -13.169 8.652 1.00 83.25 85 VAL A O 1
ATOM 663 N N . ALA A 1 86 ? -5.121 -12.721 7.262 1.00 77.25 86 ALA A N 1
ATOM 664 C CA . ALA A 1 86 ? -6.074 -13.648 7.853 1.00 77.25 86 ALA A CA 1
ATOM 665 C C . ALA A 1 86 ? -6.798 -14.418 6.744 1.00 77.25 86 ALA A C 1
ATOM 667 O O . ALA A 1 86 ? -7.722 -13.915 6.104 1.00 77.25 86 ALA A O 1
ATOM 668 N N . GLY A 1 87 ? -6.354 -15.650 6.491 1.00 77.00 87 GLY A N 1
ATOM 669 C CA . GLY A 1 87 ? -6.810 -16.410 5.329 1.00 77.00 87 GLY A CA 1
ATOM 670 C C . GLY A 1 87 ? -6.433 -15.689 4.034 1.00 77.00 87 GLY A C 1
ATOM 671 O O . GLY A 1 87 ? -5.268 -15.367 3.831 1.00 77.00 87 GLY A O 1
ATOM 672 N N . GLU A 1 88 ? -7.410 -15.424 3.169 1.00 73.38 88 GLU A N 1
ATOM 673 C CA . GLU A 1 88 ? -7.202 -14.696 1.905 1.00 73.38 88 GLU A CA 1
ATOM 674 C C . GLU A 1 88 ? -7.264 -13.167 2.067 1.00 73.38 88 GLU A C 1
ATOM 676 O O . GLU A 1 88 ? -6.909 -12.430 1.144 1.00 73.38 88 GLU A O 1
ATOM 681 N N . ASP A 1 89 ? -7.697 -12.680 3.233 1.00 76.56 89 ASP A N 1
ATOM 682 C CA . ASP A 1 89 ? -7.843 -11.255 3.499 1.00 76.56 89 ASP A CA 1
ATOM 683 C C . ASP A 1 89 ? -6.544 -10.650 4.032 1.00 76.56 89 ASP A C 1
ATOM 685 O O . ASP A 1 89 ? -5.947 -11.131 4.999 1.00 76.56 89 ASP A O 1
ATOM 689 N N . ILE A 1 90 ? -6.132 -9.538 3.425 1.00 83.81 90 ILE A N 1
ATOM 690 C CA . ILE A 1 90 ? -4.970 -8.760 3.849 1.00 83.81 90 ILE A CA 1
ATOM 691 C C . ILE A 1 90 ? -5.466 -7.398 4.319 1.00 83.81 90 ILE A C 1
ATOM 693 O O . ILE A 1 90 ? -6.173 -6.694 3.600 1.00 83.81 90 ILE A O 1
ATOM 697 N N . TRP A 1 91 ? -5.074 -7.003 5.519 1.00 87.94 91 TRP A N 1
ATOM 698 C CA . TRP A 1 91 ? -5.473 -5.752 6.139 1.00 87.94 91 TRP A CA 1
ATOM 699 C C . TRP A 1 91 ? -4.254 -4.884 6.404 1.00 87.94 91 TRP A C 1
ATOM 701 O O . TRP A 1 91 ? -3.249 -5.340 6.939 1.00 87.94 91 TRP A O 1
ATOM 711 N N . LEU A 1 92 ? -4.346 -3.610 6.036 1.00 89.25 92 LEU A N 1
ATOM 712 C CA . LEU A 1 92 ? -3.346 -2.598 6.339 1.00 89.25 92 LEU A CA 1
ATOM 713 C C . LEU A 1 92 ? -3.943 -1.591 7.307 1.00 89.25 92 LEU A C 1
ATOM 715 O O . LEU A 1 92 ? -4.963 -0.965 7.019 1.00 89.25 92 LEU A O 1
ATOM 719 N N . THR A 1 93 ? -3.261 -1.391 8.424 1.00 89.88 93 THR A N 1
ATOM 720 C CA . THR A 1 93 ? -3.637 -0.416 9.442 1.00 89.88 93 THR A CA 1
ATOM 721 C C . THR A 1 93 ? -2.548 0.641 9.548 1.00 89.88 93 THR A C 1
ATOM 723 O O . THR A 1 93 ? -1.365 0.311 9.598 1.00 89.88 93 THR A O 1
ATOM 726 N N . ALA A 1 94 ? -2.925 1.920 9.584 1.00 89.88 94 ALA A N 1
ATOM 727 C CA . ALA A 1 94 ? -1.984 3.016 9.808 1.00 89.88 94 ALA A CA 1
ATOM 728 C C . ALA A 1 94 ? -2.624 4.163 10.589 1.00 89.88 94 ALA A C 1
ATOM 730 O O . ALA A 1 94 ? -3.822 4.418 10.496 1.00 89.88 94 ALA A O 1
ATOM 731 N N . ARG A 1 95 ? -1.815 4.914 11.337 1.00 88.00 95 ARG A N 1
ATOM 732 C CA . ARG A 1 95 ? -2.249 6.133 12.027 1.00 88.00 95 ARG A CA 1
ATOM 733 C C . ARG A 1 95 ? -1.991 7.358 11.164 1.00 88.00 95 ARG A C 1
ATOM 735 O O . ARG A 1 95 ? -0.943 7.490 10.533 1.00 88.00 95 ARG A O 1
ATOM 742 N N . PHE A 1 96 ? -2.940 8.282 11.199 1.00 85.94 96 PHE A N 1
ATOM 743 C CA . PHE A 1 96 ? -2.854 9.562 10.513 1.00 85.94 96 PHE A CA 1
ATOM 744 C C . PHE A 1 96 ? -2.273 10.642 11.438 1.00 85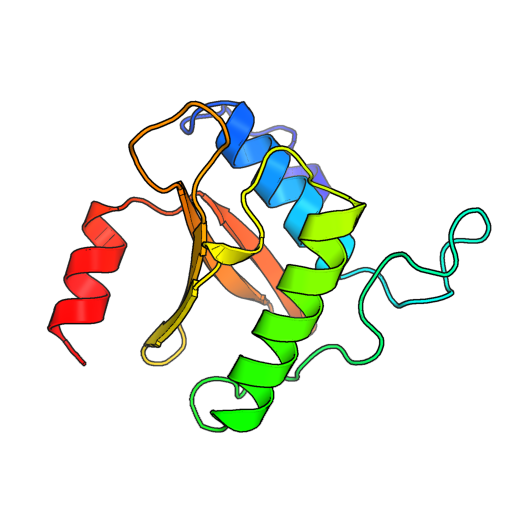.94 96 PHE A C 1
ATOM 746 O O . PHE A 1 96 ? -2.594 10.685 12.630 1.00 85.94 96 PHE A O 1
ATOM 753 N N . GLN A 1 97 ? -1.434 11.536 10.906 1.00 79.44 97 GLN A N 1
ATOM 754 C CA . GLN A 1 97 ? -0.922 12.674 11.673 1.00 79.44 97 GLN A CA 1
ATOM 755 C C . GLN A 1 97 ? -2.076 13.572 12.139 1.00 79.44 97 GLN A C 1
ATOM 757 O O . GLN A 1 97 ? -2.784 14.174 11.340 1.00 79.44 97 GLN A O 1
ATOM 762 N N . GLY A 1 98 ? -2.270 13.671 13.455 1.00 75.19 98 GLY A N 1
ATOM 763 C CA . GLY A 1 98 ? -3.315 14.510 14.048 1.00 75.19 98 GLY A CA 1
ATOM 764 C C . GLY A 1 98 ? -4.659 13.814 14.293 1.00 75.19 98 GLY A C 1
ATOM 765 O O . GLY A 1 98 ? -5.555 14.445 14.848 1.00 75.19 98 GLY A O 1
ATOM 766 N N . GLN A 1 99 ? -4.806 12.521 13.975 1.00 74.88 99 GLN A N 1
ATOM 767 C CA . GLN A 1 99 ? -5.963 11.723 14.401 1.00 74.88 99 GLN A CA 1
ATOM 768 C C . GLN A 1 99 ? -5.563 10.675 15.441 1.00 74.88 99 GLN A C 1
ATOM 770 O O . GLN A 1 99 ? -4.496 10.066 15.381 1.00 74.88 99 GLN A O 1
ATOM 775 N N . ARG A 1 100 ? -6.439 10.460 16.431 1.00 72.06 100 ARG A N 1
ATOM 776 C CA . ARG A 1 100 ? -6.207 9.455 17.480 1.00 72.06 100 ARG A CA 1
ATOM 777 C C . ARG A 1 100 ? -6.459 8.034 16.987 1.00 72.06 100 ARG A C 1
ATOM 779 O O . ARG A 1 100 ? -5.721 7.136 17.397 1.00 72.06 100 ARG A O 1
ATOM 786 N N . GLN A 1 101 ? -7.477 7.853 16.148 1.00 81.88 101 GLN A N 1
ATOM 787 C CA . GLN A 1 101 ? -7.901 6.547 15.656 1.00 81.88 101 GLN A CA 1
ATOM 788 C C . GLN A 1 101 ? -7.066 6.117 14.442 1.00 81.88 101 GLN A C 1
ATOM 790 O O . GLN A 1 101 ? -6.727 6.964 13.610 1.00 81.88 101 GLN A O 1
ATOM 795 N N . PRO A 1 102 ? -6.688 4.832 14.359 1.00 84.62 102 PRO A N 1
ATOM 796 C CA . PRO A 1 102 ? -6.084 4.283 13.157 1.00 84.62 102 PRO A CA 1
ATOM 797 C C . PRO A 1 102 ? -7.108 4.213 12.017 1.00 84.62 102 PRO A C 1
ATOM 799 O O . PRO A 1 102 ? -8.313 4.127 12.241 1.00 84.62 102 PRO A O 1
ATOM 802 N N . LEU A 1 103 ? -6.598 4.256 10.794 1.00 86.69 103 LEU A N 1
ATOM 803 C CA . LEU A 1 103 ? -7.335 3.985 9.571 1.00 86.69 103 LEU A CA 1
ATOM 804 C C . LEU A 1 103 ? -6.986 2.581 9.091 1.00 86.69 103 LEU A C 1
ATOM 806 O O . LEU A 1 103 ? -5.853 2.124 9.267 1.00 86.69 103 LEU A O 1
ATOM 810 N N . HIS A 1 104 ? -7.961 1.929 8.468 1.00 88.25 104 HIS A N 1
ATOM 811 C CA . HIS A 1 104 ? -7.837 0.559 7.999 1.00 88.25 104 HIS A CA 1
ATOM 812 C C . HIS A 1 104 ? -8.173 0.482 6.517 1.00 88.25 104 HIS A C 1
ATOM 814 O O . HIS A 1 104 ? -9.099 1.141 6.037 1.00 88.25 104 HIS A O 1
ATOM 820 N N . TRP A 1 105 ? -7.440 -0.364 5.807 1.00 89.00 105 TRP A N 1
ATOM 821 C CA . TRP A 1 105 ? -7.704 -0.704 4.421 1.00 89.00 105 TRP A CA 1
ATOM 822 C C . TRP A 1 105 ? -7.641 -2.211 4.239 1.00 89.00 105 TRP A C 1
ATOM 824 O O . TRP A 1 105 ? -6.756 -2.870 4.777 1.00 89.00 105 TRP A O 1
ATOM 834 N N . GLN A 1 106 ? -8.567 -2.740 3.452 1.00 88.31 106 GLN A N 1
ATOM 835 C CA . GLN A 1 106 ? -8.521 -4.110 2.970 1.00 88.31 106 GLN A CA 1
ATOM 836 C C . GLN A 1 106 ? -7.787 -4.128 1.629 1.00 88.31 106 GLN A C 1
ATOM 838 O O . GLN A 1 106 ? -8.077 -3.328 0.736 1.00 88.31 106 GLN A O 1
ATOM 843 N N . LEU A 1 107 ? -6.838 -5.043 1.495 1.00 86.75 107 LEU A N 1
ATOM 844 C CA . LEU A 1 107 ? -6.076 -5.297 0.288 1.00 86.75 107 LEU A CA 1
ATOM 845 C C . LEU A 1 107 ? -6.561 -6.620 -0.291 1.00 86.75 107 LEU A C 1
ATOM 847 O O . LEU A 1 107 ? -6.545 -7.639 0.395 1.00 86.75 107 LEU A O 1
ATOM 851 N N . SER A 1 108 ? -6.991 -6.609 -1.550 1.00 82.81 108 SER A N 1
ATOM 852 C CA . SER A 1 108 ? -7.403 -7.827 -2.246 1.00 82.81 108 SER A CA 1
ATOM 853 C C . SER A 1 108 ? -6.737 -7.940 -3.608 1.00 82.81 108 SER A C 1
ATOM 855 O O . SER A 1 108 ? -6.683 -6.980 -4.382 1.00 82.81 108 SER A O 1
ATOM 857 N N . TYR A 1 109 ? -6.220 -9.127 -3.912 1.00 79.12 109 TYR A N 1
ATOM 858 C CA . TYR A 1 109 ? -5.748 -9.439 -5.253 1.00 79.12 109 TYR A CA 1
ATOM 859 C C . TYR A 1 109 ? -6.944 -9.761 -6.150 1.00 79.12 109 TYR A C 1
ATOM 861 O O . TYR A 1 109 ? -7.790 -10.584 -5.812 1.00 79.12 109 TYR A O 1
ATOM 869 N N . GLN A 1 110 ? -7.011 -9.110 -7.307 1.00 78.00 110 GLN A N 1
ATOM 870 C CA . GLN A 1 110 ? -7.942 -9.470 -8.373 1.00 78.00 110 GLN A CA 1
ATOM 871 C C . GLN A 1 110 ? -7.304 -10.475 -9.342 1.00 78.00 110 GLN A C 1
ATOM 873 O O . GLN A 1 110 ? -6.095 -10.710 -9.310 1.00 78.00 110 GLN A O 1
ATOM 878 N N . THR A 1 111 ? -8.118 -11.026 -10.247 1.00 69.00 111 THR A N 1
ATOM 879 C CA . THR A 1 111 ? -7.753 -12.066 -11.229 1.00 69.00 111 THR A CA 1
ATOM 880 C C . THR A 1 111 ? -6.512 -11.757 -12.077 1.00 69.00 111 THR A C 1
ATOM 882 O O . THR A 1 111 ? -5.854 -12.688 -12.527 1.00 69.00 111 THR A O 1
ATOM 885 N N . ASP A 1 112 ? -6.136 -10.483 -12.231 1.00 71.62 112 ASP A N 1
ATOM 886 C CA . ASP A 1 112 ? -4.967 -10.049 -13.013 1.00 71.62 112 ASP A CA 1
ATOM 887 C C . ASP A 1 112 ? -3.718 -9.731 -12.159 1.00 71.62 112 ASP A C 1
ATOM 889 O O . ASP A 1 112 ? -2.833 -8.988 -12.591 1.00 71.62 112 ASP A O 1
ATOM 893 N N . ASN A 1 113 ? -3.636 -10.247 -10.924 1.00 73.38 113 ASN A N 1
ATOM 894 C CA . ASN A 1 113 ? -2.630 -9.858 -9.916 1.00 73.38 113 ASN A CA 1
ATOM 895 C C . ASN A 1 113 ? -2.632 -8.349 -9.612 1.00 73.38 113 ASN A C 1
ATOM 897 O O . ASN A 1 113 ? -1.615 -7.765 -9.228 1.00 73.38 113 ASN A O 1
ATOM 901 N N . TYR A 1 114 ? -3.779 -7.708 -9.824 1.00 80.69 114 TYR A N 1
ATOM 902 C CA . TYR A 1 114 ? -4.002 -6.311 -9.498 1.00 80.69 114 TYR A CA 1
ATOM 903 C C . TYR A 1 114 ? -4.396 -6.191 -8.029 1.00 80.69 114 TYR A C 1
ATOM 905 O O . TYR A 1 114 ? -5.356 -6.830 -7.599 1.00 80.69 114 TYR A O 1
ATOM 913 N N . LEU A 1 115 ? -3.676 -5.374 -7.266 1.00 83.44 115 LEU A N 1
ATOM 914 C CA . LEU A 1 115 ? -3.928 -5.194 -5.841 1.00 83.44 115 LEU A CA 1
ATOM 915 C C . LEU A 1 115 ? -4.925 -4.056 -5.630 1.00 83.44 115 LEU A C 1
ATOM 917 O O . LEU A 1 115 ? -4.577 -2.888 -5.772 1.00 83.44 115 LEU A O 1
ATOM 921 N N . SER A 1 116 ? -6.165 -4.388 -5.297 1.00 84.56 116 SER A N 1
ATOM 922 C CA . SER A 1 116 ? -7.175 -3.404 -4.915 1.00 84.56 116 SER A CA 1
ATOM 923 C C . SER A 1 116 ? -7.000 -2.991 -3.462 1.00 84.56 116 SER A C 1
ATOM 925 O O . SER A 1 116 ? -6.853 -3.853 -2.602 1.00 84.56 116 SER A O 1
ATOM 927 N N . VAL A 1 117 ? -7.089 -1.691 -3.180 1.00 87.44 117 VAL A N 1
ATOM 928 C CA . VAL A 1 117 ? -7.089 -1.141 -1.821 1.00 87.44 117 VAL A CA 1
ATOM 929 C C . VAL A 1 117 ? -8.446 -0.501 -1.560 1.00 87.44 117 VAL A C 1
ATOM 931 O O . VAL A 1 117 ? -8.858 0.442 -2.234 1.00 87.44 117 VAL A O 1
ATOM 934 N N . LEU A 1 118 ? -9.166 -1.039 -0.584 1.00 85.50 118 LEU A N 1
ATOM 935 C CA . LEU A 1 118 ? -10.502 -0.596 -0.208 1.00 85.50 118 LEU A CA 1
ATOM 936 C C . LEU A 1 118 ? -10.497 -0.046 1.216 1.00 85.50 118 LEU A C 1
ATOM 938 O O . LEU A 1 118 ? -9.871 -0.650 2.084 1.00 85.50 118 LEU A O 1
ATOM 942 N N . PRO A 1 119 ? -11.199 1.066 1.496 1.00 84.19 119 PRO A N 1
ATOM 943 C CA . PRO A 1 119 ? -11.457 1.497 2.865 1.00 84.19 119 PRO A CA 1
ATOM 944 C C . PRO A 1 119 ? -12.068 0.360 3.686 1.00 84.19 119 PRO A C 1
ATOM 946 O O . PRO A 1 119 ? -13.084 -0.224 3.306 1.00 84.19 119 PRO A O 1
ATOM 949 N N . GLY A 1 120 ? -11.412 0.034 4.792 1.00 76.56 120 GLY A N 1
ATOM 950 C CA . GLY A 1 120 ? -11.818 -1.007 5.719 1.00 76.56 120 GLY A CA 1
ATOM 951 C C . GLY A 1 120 ? -12.597 -0.429 6.896 1.00 76.56 120 GLY A C 1
ATOM 952 O O . GLY A 1 120 ? -12.290 0.662 7.373 1.00 76.56 120 GLY A O 1
ATOM 953 N N . ASP A 1 121 ? -13.590 -1.169 7.384 1.00 69.50 121 ASP A N 1
ATOM 954 C CA . ASP A 1 121 ? -14.287 -0.835 8.628 1.00 69.50 121 ASP A CA 1
ATOM 955 C C . ASP A 1 121 ? -13.566 -1.502 9.811 1.00 69.50 121 ASP A C 1
ATOM 957 O O . ASP A 1 121 ? -13.314 -2.712 9.780 1.00 69.50 121 ASP A O 1
ATOM 961 N N . SER A 1 122 ? -13.249 -0.734 10.859 1.00 61.97 122 SER A N 1
ATOM 962 C CA . SER A 1 122 ? -12.602 -1.222 12.089 1.00 61.97 122 SER A CA 1
ATOM 963 C C . SER A 1 122 ? -13.333 -2.425 12.693 1.00 61.97 122 SER A C 1
ATOM 965 O O . SER A 1 122 ? -12.708 -3.354 13.197 1.00 61.97 122 SER A O 1
ATOM 967 N N . SER A 1 123 ? -14.663 -2.450 12.580 1.00 59.12 123 SER A N 1
ATOM 968 C CA . SER A 1 123 ? -15.505 -3.513 13.135 1.00 59.12 123 SER A CA 1
ATOM 969 C C . SER A 1 123 ? -15.430 -4.840 12.361 1.00 59.12 123 SER A C 1
ATOM 971 O O . SER A 1 123 ? -15.772 -5.897 12.899 1.00 59.12 123 SER A O 1
ATOM 973 N N . ARG A 1 124 ? -14.954 -4.823 11.107 1.00 60.25 124 ARG A N 1
ATOM 974 C CA . ARG A 1 124 ? -14.608 -6.043 10.357 1.00 60.25 124 ARG A CA 1
ATOM 975 C C . ARG A 1 124 ? -13.222 -6.558 10.730 1.00 60.25 124 ARG A C 1
ATOM 977 O O . ARG A 1 124 ? -13.080 -7.765 10.894 1.00 60.25 124 ARG A O 1
ATOM 984 N N . LEU A 1 125 ? -12.249 -5.668 10.928 1.00 57.81 125 LEU A N 1
ATOM 985 C CA . LEU A 1 125 ? -10.896 -6.047 11.347 1.00 57.81 125 LEU A CA 1
ATOM 986 C C . LEU A 1 125 ? -10.902 -6.777 12.701 1.00 57.81 125 LEU A C 1
ATOM 988 O O . LEU A 1 125 ? -10.285 -7.830 12.836 1.00 57.81 125 LEU A O 1
ATOM 992 N N . GLU A 1 126 ? -11.656 -6.276 13.685 1.00 60.59 126 GLU A N 1
ATOM 993 C CA . GLU A 1 126 ? -11.779 -6.918 15.006 1.00 60.59 126 GLU A CA 1
ATOM 994 C C . GLU A 1 126 ? -12.380 -8.330 14.925 1.00 60.59 126 GLU A C 1
ATOM 996 O O . GLU A 1 126 ? -11.974 -9.225 15.660 1.00 60.59 126 GLU A O 1
ATOM 1001 N N . LYS A 1 127 ? -13.325 -8.567 14.008 1.00 59.09 127 LYS A N 1
ATOM 1002 C CA . LYS A 1 127 ? -13.913 -9.902 13.813 1.00 59.09 127 LYS A CA 1
ATOM 1003 C C . LYS A 1 127 ? -12.943 -10.873 13.155 1.00 59.09 127 LYS A C 1
ATOM 1005 O O . LYS A 1 127 ? -12.935 -12.048 13.501 1.00 59.09 127 LYS A O 1
ATOM 1010 N N . VAL A 1 128 ? -12.153 -10.380 12.206 1.00 57.47 128 VAL A N 1
ATOM 1011 C CA . VAL A 1 128 ? -11.167 -11.181 11.476 1.00 57.47 128 VAL A CA 1
ATOM 1012 C C . VAL A 1 128 ? -9.999 -11.558 12.394 1.00 57.47 128 VAL A C 1
ATOM 1014 O O . VAL A 1 128 ? -9.601 -12.716 12.429 1.00 57.47 128 VAL A O 1
ATOM 1017 N N . THR A 1 129 ? -9.519 -10.621 13.212 1.00 57.53 129 THR A N 1
ATOM 1018 C CA . THR A 1 129 ? -8.431 -10.858 14.180 1.00 57.53 129 THR A CA 1
ATOM 1019 C C . THR A 1 129 ? -8.835 -11.735 15.368 1.00 57.53 129 THR A C 1
ATOM 1021 O O . THR A 1 129 ? -7.980 -12.392 15.945 1.00 57.53 129 THR A O 1
ATOM 1024 N N . GLN A 1 130 ? -10.124 -11.804 15.726 1.00 57.12 130 GLN A N 1
ATOM 1025 C CA . GLN A 1 130 ? -10.632 -12.697 16.781 1.00 57.12 130 GLN A CA 1
ATOM 1026 C C . GLN A 1 130 ? -10.790 -14.167 16.356 1.00 57.12 130 GLN A C 1
ATOM 1028 O O . GLN A 1 130 ? -11.162 -14.997 17.187 1.00 57.12 130 GLN A O 1
ATOM 1033 N N . HIS A 1 131 ? -10.607 -14.501 15.077 1.00 44.91 131 HIS A N 1
ATOM 1034 C CA . HIS A 1 131 ? -10.746 -15.871 14.552 1.00 44.91 131 HIS A CA 1
ATOM 1035 C C . HIS A 1 131 ? -9.426 -16.469 14.040 1.00 44.91 131 HIS A C 1
ATOM 1037 O O . HIS A 1 131 ? -9.443 -17.545 13.440 1.00 44.91 131 HIS A O 1
ATOM 1043 N N . VAL A 1 132 ? -8.303 -15.795 14.306 1.00 43.19 132 VAL A N 1
ATOM 1044 C CA . VAL A 1 132 ? -6.933 -16.307 14.137 1.00 43.19 132 VAL A CA 1
ATOM 1045 C C . VAL A 1 132 ? -6.416 -16.785 15.490 1.00 43.19 132 VAL A C 1
ATOM 1047 O O . VAL A 1 132 ? -5.790 -17.867 15.523 1.00 43.19 132 VAL A O 1
#

Organism: NCBI:txid1122252